Protein AF-A0A832CHY5-F1 (afdb_monomer_lite)

Secondary structure (DSSP, 8-state):
-EEEETTEEEEPPTTS-HHHHHHHTT-----SS--TT---

Sequence (40 aa):
MAIKINGKDVQVNGEKTILQLARENGIYIPTLCYLEKVLP

Structure (mmCIF, N/CA/C/O backbone):
data_AF-A0A832CHY5-F1
#
_entry.id   AF-A0A832CHY5-F1
#
loop_
_atom_site.group_PDB
_atom_sit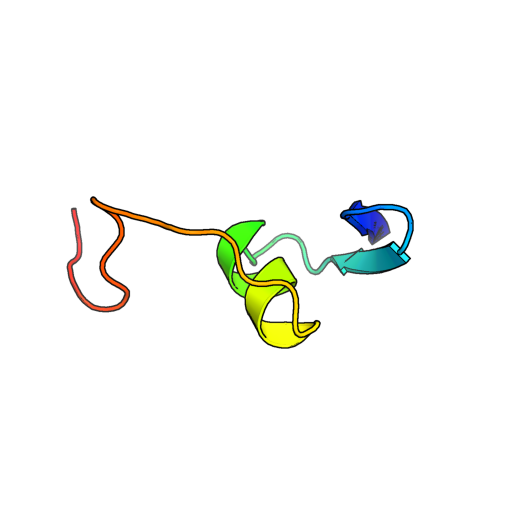e.id
_atom_site.type_symbol
_atom_site.label_atom_id
_atom_site.label_alt_id
_atom_site.label_comp_id
_atom_site.label_asym_id
_atom_site.label_entity_id
_atom_site.label_seq_id
_atom_site.pdbx_PDB_ins_code
_atom_site.Cartn_x
_atom_site.Cartn_y
_atom_site.Cartn_z
_atom_site.occupancy
_atom_site.B_iso_or_equiv
_atom_site.auth_seq_id
_atom_site.auth_comp_id
_atom_site.auth_asym_id
_atom_site.auth_atom_id
_atom_site.pdbx_PDB_model_num
ATOM 1 N N . MET A 1 1 ? -5.896 -0.754 16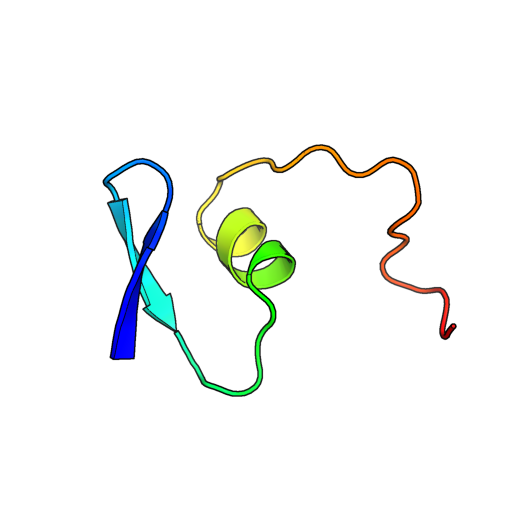.801 1.00 74.75 1 MET A N 1
ATOM 2 C CA . MET A 1 1 ? -6.915 0.313 16.639 1.00 74.75 1 MET A CA 1
ATOM 3 C C . MET A 1 1 ? -7.702 -0.022 15.385 1.00 74.75 1 MET A C 1
ATOM 5 O O . MET A 1 1 ? -7.062 -0.351 14.401 1.00 74.75 1 MET A O 1
ATOM 9 N N . ALA A 1 2 ? -9.036 -0.022 15.405 1.00 81.50 2 ALA A N 1
ATOM 10 C CA . ALA A 1 2 ? -9.828 -0.383 14.224 1.00 81.50 2 ALA A CA 1
ATOM 11 C C . ALA A 1 2 ? -10.301 0.872 13.478 1.00 81.50 2 ALA A C 1
ATOM 13 O O . ALA A 1 2 ? -10.760 1.820 14.115 1.00 81.50 2 ALA A O 1
ATOM 14 N N . ILE A 1 3 ? -10.194 0.874 12.149 1.00 87.81 3 ILE A N 1
ATOM 15 C CA . ILE A 1 3 ? -10.760 1.910 11.273 1.00 87.81 3 ILE A CA 1
ATOM 16 C C . ILE A 1 3 ? -11.754 1.277 10.308 1.00 87.81 3 ILE A C 1
ATOM 18 O O . ILE A 1 3 ? -11.637 0.102 9.969 1.00 87.81 3 ILE A O 1
ATOM 22 N N . LYS A 1 4 ? -12.721 2.058 9.830 1.00 89.62 4 LYS A N 1
ATOM 23 C CA . LYS A 1 4 ? -13.695 1.582 8.848 1.00 89.62 4 LYS A CA 1
ATOM 24 C C . LYS A 1 4 ? -13.229 1.904 7.429 1.00 89.62 4 LYS A C 1
ATOM 26 O O . LYS A 1 4 ? -13.060 3.074 7.099 1.00 89.62 4 LYS A O 1
ATOM 31 N N . ILE A 1 5 ? -13.076 0.884 6.583 1.00 88.00 5 ILE A N 1
ATOM 32 C CA . ILE A 1 5 ? -12.824 1.024 5.138 1.00 88.00 5 ILE A CA 1
ATOM 33 C C . ILE A 1 5 ? -13.997 0.372 4.398 1.00 88.00 5 ILE A C 1
ATOM 35 O O . ILE A 1 5 ? -14.267 -0.811 4.589 1.00 88.00 5 ILE A O 1
ATOM 39 N N . ASN A 1 6 ? -14.731 1.134 3.578 1.00 84.31 6 ASN A N 1
ATOM 40 C CA . ASN A 1 6 ? -15.947 0.667 2.886 1.00 84.31 6 ASN A CA 1
ATOM 41 C C . ASN A 1 6 ? -16.981 0.007 3.825 1.00 84.31 6 ASN A C 1
ATOM 43 O O . ASN A 1 6 ? -17.592 -1.004 3.488 1.00 84.31 6 ASN A O 1
ATOM 47 N N . GLY A 1 7 ? -17.136 0.546 5.039 1.00 85.94 7 GLY A N 1
ATOM 48 C CA . GLY A 1 7 ? -18.045 0.013 6.061 1.00 85.94 7 GLY A CA 1
ATOM 49 C C . GLY A 1 7 ? -17.553 -1.250 6.781 1.00 85.94 7 GLY A C 1
ATOM 50 O O . GLY A 1 7 ? -18.187 -1.660 7.750 1.00 85.94 7 GLY A O 1
ATOM 51 N N . LYS A 1 8 ? -16.420 -1.835 6.370 1.00 85.44 8 LYS A N 1
ATOM 52 C CA . LYS A 1 8 ? -15.774 -2.955 7.067 1.00 85.44 8 LYS A CA 1
ATOM 53 C C . LYS A 1 8 ? -14.827 -2.435 8.139 1.00 85.44 8 LYS A C 1
ATOM 55 O O . LYS A 1 8 ? -14.033 -1.536 7.868 1.00 85.44 8 LYS A O 1
ATOM 60 N N . ASP A 1 9 ? -14.890 -3.010 9.334 1.00 89.81 9 ASP A N 1
ATOM 61 C CA . ASP A 1 9 ? -13.933 -2.733 10.404 1.00 89.81 9 ASP A CA 1
ATOM 62 C C . ASP A 1 9 ? -12.609 -3.450 10.123 1.00 89.81 9 ASP A C 1
ATOM 64 O O . ASP A 1 9 ? -12.563 -4.670 9.974 1.00 89.81 9 ASP A O 1
ATOM 68 N N . VAL A 1 10 ? -11.529 -2.677 10.041 1.00 87.31 10 VAL A N 1
ATOM 69 C CA . VAL A 1 10 ? -10.193 -3.150 9.693 1.00 87.31 10 VAL A CA 1
ATOM 70 C C . VAL 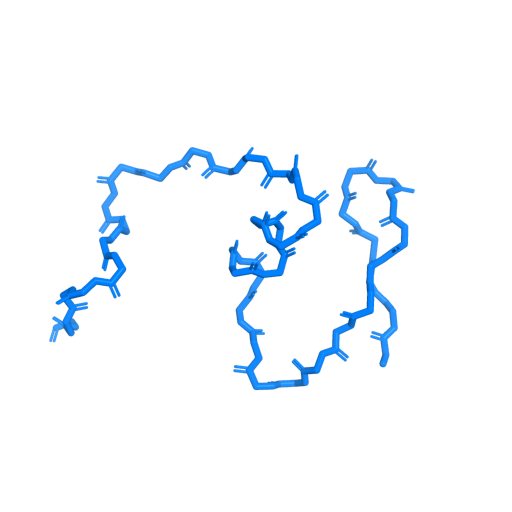A 1 10 ? -9.206 -2.785 10.797 1.00 87.31 10 VAL A C 1
ATOM 72 O O . VAL A 1 10 ? -9.144 -1.640 11.244 1.00 87.31 10 VAL A O 1
ATOM 75 N N . GLN A 1 11 ? -8.418 -3.764 11.245 1.00 87.62 11 GLN A N 1
ATOM 76 C CA . GLN A 1 11 ? -7.421 -3.568 12.297 1.00 87.62 11 GLN A CA 1
ATOM 77 C C . GLN A 1 11 ? -6.167 -2.883 11.755 1.00 87.62 11 GLN A C 1
ATOM 79 O O . GLN A 1 11 ? -5.498 -3.404 10.871 1.00 87.62 11 GLN A O 1
ATOM 84 N N . VAL A 1 12 ? -5.824 -1.735 12.330 1.00 84.56 12 VAL A N 1
ATOM 85 C CA . VAL A 1 12 ? -4.648 -0.942 11.971 1.00 84.56 12 VAL A CA 1
ATOM 86 C C . VAL A 1 12 ? -3.521 -1.198 12.960 1.00 84.56 12 VAL A C 1
ATOM 88 O O . VAL A 1 12 ? -3.713 -1.081 14.178 1.00 84.56 12 VAL A O 1
ATOM 91 N N . ASN A 1 13 ? -2.339 -1.474 12.411 1.00 80.38 13 ASN A N 1
ATOM 92 C CA . ASN A 1 13 ? -1.064 -1.243 13.077 1.00 80.38 13 ASN A CA 1
ATOM 93 C C . ASN A 1 13 ? -0.521 0.110 12.583 1.00 80.38 13 ASN A C 1
ATOM 95 O O . ASN A 1 13 ? -0.518 0.343 11.375 1.00 80.38 13 ASN A O 1
ATOM 99 N N . GLY A 1 14 ? -0.114 1.003 13.489 1.00 79.69 14 GLY A N 1
ATOM 100 C CA . GLY A 1 14 ? 0.216 2.410 13.193 1.00 79.69 14 GLY A CA 1
ATOM 101 C C . GLY A 1 14 ? 1.369 2.630 12.205 1.00 79.69 14 GLY A C 1
ATOM 102 O O . GLY A 1 14 ? 1.598 3.753 11.776 1.00 79.69 14 GLY A O 1
ATOM 103 N N . GLU A 1 15 ? 2.071 1.567 11.823 1.00 83.44 15 GLU A N 1
ATOM 104 C CA . GLU A 1 15 ? 3.173 1.571 10.858 1.00 83.44 15 GLU A CA 1
ATOM 105 C C . GLU A 1 15 ? 2.711 1.351 9.405 1.00 83.44 15 GLU A C 1
ATOM 107 O O . GLU A 1 15 ? 3.485 1.557 8.472 1.00 83.44 15 GLU A O 1
ATOM 112 N N . LYS A 1 16 ? 1.460 0.914 9.188 1.00 84.56 16 LYS A N 1
ATOM 113 C CA . LYS A 1 16 ? 0.933 0.591 7.853 1.00 84.56 16 LYS A CA 1
ATOM 114 C C . LYS A 1 16 ? 0.133 1.745 7.260 1.00 84.56 16 LYS A C 1
ATOM 116 O O . LYS A 1 16 ? -0.654 2.405 7.935 1.00 84.56 16 LYS A O 1
ATOM 121 N N . THR A 1 17 ? 0.270 1.931 5.951 1.00 89.31 17 THR A N 1
ATOM 122 C CA . THR A 1 17 ? -0.548 2.888 5.193 1.00 89.31 17 THR A CA 1
ATOM 123 C C . THR A 1 17 ? -1.953 2.340 4.934 1.00 89.31 17 THR A C 1
ATOM 125 O O . THR A 1 17 ? -2.174 1.128 4.884 1.00 89.31 17 THR A O 1
ATOM 128 N N . ILE A 1 18 ? -2.907 3.240 4.679 1.00 88.31 18 ILE A N 1
ATOM 129 C CA . ILE A 1 18 ? -4.290 2.877 4.321 1.00 88.31 18 ILE A CA 1
ATOM 130 C C . ILE A 1 18 ? -4.319 1.976 3.077 1.00 88.31 18 ILE A C 1
ATOM 132 O O . ILE A 1 18 ? -5.111 1.041 3.010 1.00 88.31 18 ILE A O 1
ATOM 136 N N . LEU A 1 19 ? -3.432 2.221 2.109 1.00 88.50 19 LEU A N 1
ATOM 137 C CA . LEU A 1 19 ? -3.365 1.450 0.871 1.00 88.50 19 LEU A CA 1
ATOM 138 C C . LEU A 1 19 ? -2.911 0.004 1.102 1.00 88.50 19 LEU A C 1
ATOM 140 O O . LEU A 1 19 ? -3.515 -0.920 0.560 1.00 88.50 19 LEU A O 1
ATOM 144 N N . GLN A 1 20 ? -1.877 -0.194 1.921 1.00 87.88 20 GLN A N 1
ATOM 145 C CA . GLN A 1 20 ? -1.411 -1.532 2.299 1.00 87.88 20 GLN A CA 1
ATOM 146 C C . GLN A 1 20 ? -2.505 -2.280 3.056 1.00 87.88 20 GLN A C 1
ATOM 148 O O . GLN A 1 20 ? -2.821 -3.423 2.738 1.00 87.88 20 GLN A O 1
ATOM 153 N N . LEU A 1 21 ? -3.140 -1.595 4.004 1.00 89.81 21 LEU A N 1
ATOM 154 C CA . LEU A 1 21 ? -4.186 -2.181 4.819 1.00 89.81 21 LEU A CA 1
ATOM 155 C C . LEU A 1 21 ? -5.421 -2.578 3.995 1.00 89.81 21 LEU A C 1
ATOM 157 O O . LEU A 1 21 ? -5.988 -3.652 4.199 1.00 89.81 21 LEU A O 1
ATOM 161 N N . ALA A 1 22 ? -5.821 -1.740 3.039 1.00 89.25 22 ALA A N 1
ATOM 162 C CA . ALA A 1 22 ? -6.907 -2.040 2.116 1.00 89.25 22 ALA A CA 1
ATOM 163 C C . ALA A 1 22 ? -6.595 -3.296 1.286 1.00 89.25 22 ALA A C 1
ATOM 165 O O . ALA A 1 22 ? -7.419 -4.209 1.240 1.00 89.25 22 ALA A O 1
ATOM 166 N N . ARG A 1 23 ? -5.382 -3.399 0.725 1.00 87.88 23 ARG A N 1
ATOM 167 C CA . ARG A 1 23 ? -4.943 -4.569 -0.058 1.00 87.88 23 ARG A CA 1
ATOM 168 C C . ARG A 1 23 ? -4.944 -5.859 0.762 1.00 87.88 23 ARG A C 1
ATOM 170 O O . ARG A 1 23 ? -5.481 -6.859 0.296 1.00 87.88 23 ARG A O 1
ATOM 177 N N . GLU A 1 24 ? -4.424 -5.825 1.990 1.00 87.19 24 GLU A N 1
ATOM 178 C CA . GLU A 1 24 ? -4.433 -6.976 2.913 1.00 87.19 24 GLU A CA 1
ATOM 179 C C . GLU A 1 24 ? -5.852 -7.466 3.237 1.00 87.19 24 GLU A C 1
ATOM 181 O O . GLU A 1 24 ? -6.065 -8.653 3.467 1.00 87.19 24 GLU A O 1
ATOM 186 N N . ASN A 1 25 ? -6.836 -6.565 3.213 1.00 87.69 25 ASN A N 1
ATOM 187 C CA . ASN A 1 25 ? -8.237 -6.868 3.505 1.00 87.69 25 ASN A CA 1
ATOM 188 C C . ASN A 1 25 ? -9.088 -7.074 2.237 1.00 87.69 25 ASN A C 1
ATOM 190 O O . ASN A 1 25 ? -10.321 -7.047 2.300 1.00 87.69 25 ASN A O 1
ATOM 194 N N . GLY A 1 26 ? -8.446 -7.273 1.078 1.00 86.88 26 GLY A N 1
ATOM 195 C CA . GLY A 1 26 ? -9.118 -7.533 -0.199 1.00 86.88 26 GLY A CA 1
ATOM 196 C C . GLY A 1 26 ? -9.874 -6.328 -0.768 1.00 86.88 26 GLY A C 1
ATOM 197 O O . GLY A 1 26 ? -10.775 -6.493 -1.589 1.00 86.88 26 GLY A O 1
ATOM 198 N N . ILE A 1 27 ? -9.545 -5.115 -0.321 1.00 88.62 27 ILE A N 1
ATOM 199 C CA . ILE A 1 27 ? -10.109 -3.857 -0.808 1.00 88.62 27 ILE A CA 1
ATOM 200 C C . ILE A 1 27 ? -9.136 -3.264 -1.825 1.00 88.62 27 ILE A C 1
ATOM 202 O O . ILE A 1 27 ? -8.046 -2.799 -1.488 1.00 88.62 27 ILE A O 1
ATOM 206 N N . TYR A 1 28 ? -9.544 -3.267 -3.090 1.00 88.56 28 TYR A N 1
ATOM 207 C CA . TYR A 1 28 ? -8.760 -2.671 -4.160 1.00 88.56 28 TYR A CA 1
ATOM 208 C C . TYR A 1 28 ? -8.972 -1.154 -4.203 1.00 88.56 28 TYR A C 1
ATOM 210 O O . TYR A 1 28 ? -10.083 -0.680 -4.440 1.00 88.56 28 TYR A O 1
ATOM 218 N N . ILE A 1 29 ? -7.895 -0.398 -3.987 1.00 88.88 29 ILE A N 1
ATOM 219 C CA . ILE A 1 29 ? -7.848 1.048 -4.215 1.00 88.88 29 ILE A CA 1
ATOM 220 C C . ILE A 1 29 ? -7.015 1.268 -5.482 1.00 88.88 29 ILE A C 1
ATOM 222 O O . ILE A 1 29 ? -5.823 0.936 -5.473 1.00 88.88 29 ILE A O 1
ATOM 226 N N . PRO A 1 30 ? -7.609 1.786 -6.571 1.00 88.12 30 PRO A N 1
ATOM 227 C CA . PRO A 1 30 ? -6.878 2.035 -7.801 1.00 88.12 30 PRO A CA 1
ATOM 228 C C . PRO A 1 30 ? -5.842 3.132 -7.568 1.00 88.12 30 PRO A C 1
ATOM 230 O O . PRO A 1 30 ? -6.141 4.188 -7.010 1.00 88.12 30 PRO A O 1
ATOM 233 N N . THR A 1 31 ? -4.617 2.889 -8.016 1.00 88.25 31 THR A N 1
ATOM 234 C CA . THR A 1 31 ? -3.526 3.854 -7.902 1.00 88.25 31 THR A CA 1
ATOM 235 C C . THR A 1 31 ? -2.805 3.990 -9.228 1.00 88.25 31 THR A C 1
ATOM 237 O O . THR A 1 31 ? -2.313 2.997 -9.754 1.00 88.25 31 THR A O 1
ATOM 240 N N . LEU A 1 32 ? -2.716 5.217 -9.744 1.00 85.62 32 LEU A N 1
ATOM 241 C CA . LEU A 1 32 ? -2.008 5.510 -10.992 1.00 85.62 32 LEU A CA 1
ATOM 242 C C . LEU A 1 32 ? -0.512 5.775 -10.755 1.00 85.62 32 LEU A C 1
ATOM 244 O O . LEU A 1 32 ? 0.324 5.291 -11.505 1.00 85.62 32 LEU A O 1
ATOM 248 N N . CYS A 1 33 ? -0.186 6.516 -9.689 1.00 83.94 33 CYS A N 1
ATOM 249 C CA . CYS A 1 33 ? 1.177 6.990 -9.410 1.00 83.94 33 CYS A CA 1
ATOM 250 C C . CYS A 1 33 ? 1.870 6.258 -8.250 1.00 83.94 33 CYS A C 1
ATOM 252 O O . CYS A 1 33 ? 3.034 6.521 -7.974 1.00 83.94 33 CYS A O 1
ATOM 254 N N . TYR A 1 34 ? 1.163 5.375 -7.539 1.00 83.75 34 TYR A N 1
ATOM 255 C CA . TYR A 1 34 ? 1.760 4.590 -6.459 1.00 83.75 34 TYR A CA 1
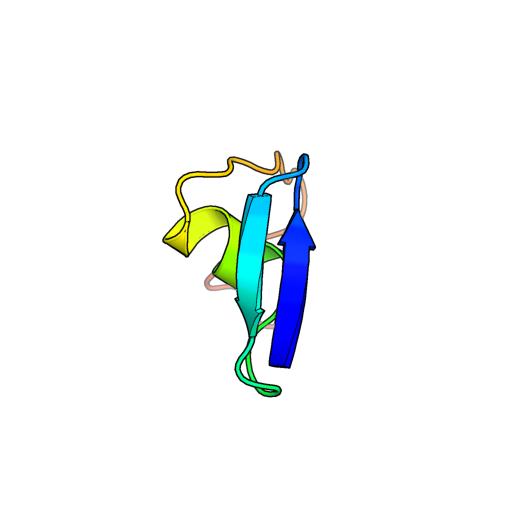ATOM 256 C C . TYR A 1 34 ? 2.328 3.289 -7.017 1.00 83.75 34 TYR A C 1
ATOM 258 O O . TYR A 1 34 ? 1.588 2.463 -7.555 1.00 83.75 34 TYR A O 1
ATOM 266 N N . LEU A 1 35 ? 3.631 3.096 -6.839 1.00 80.50 35 LEU A N 1
ATOM 267 C CA . LEU A 1 35 ? 4.348 1.895 -7.235 1.00 80.50 35 LEU A CA 1
ATOM 268 C C . LEU A 1 35 ? 5.095 1.350 -6.005 1.00 80.50 35 LEU A C 1
ATOM 270 O O . LEU A 1 35 ? 5.895 2.042 -5.392 1.00 80.50 35 LEU A O 1
ATOM 274 N N . GLU A 1 36 ? 4.817 0.102 -5.617 1.00 73.19 36 GLU A N 1
ATOM 275 C CA . GLU A 1 36 ? 5.224 -0.491 -4.320 1.00 73.19 36 GLU A CA 1
ATOM 276 C C . GLU A 1 36 ? 6.737 -0.609 -4.088 1.00 73.19 36 GLU A C 1
ATOM 278 O O . GLU A 1 36 ? 7.169 -0.936 -2.986 1.00 73.19 36 GLU A O 1
ATOM 283 N N . LYS A 1 37 ? 7.545 -0.395 -5.128 1.00 72.38 37 LYS A N 1
ATOM 284 C CA . LYS A 1 37 ? 8.999 -0.601 -5.114 1.00 72.38 37 LYS A CA 1
ATOM 285 C C . LYS A 1 37 ? 9.786 0.596 -5.635 1.00 72.38 37 LYS A C 1
ATOM 287 O O . LYS A 1 37 ? 10.986 0.467 -5.859 1.00 72.38 37 LYS A O 1
ATOM 292 N N . VAL A 1 38 ? 9.129 1.737 -5.836 1.00 68.00 38 VAL A N 1
ATOM 293 C CA . VAL A 1 38 ? 9.849 2.998 -6.021 1.00 68.00 38 VAL A CA 1
ATOM 294 C C . VAL A 1 38 ? 9.876 3.708 -4.684 1.00 68.00 38 VAL A C 1
ATOM 296 O O . VAL A 1 38 ? 8.841 3.947 -4.065 1.00 68.00 38 VAL A O 1
ATOM 299 N N . LEU A 1 39 ? 11.085 3.980 -4.207 1.00 60.62 39 LEU A N 1
ATOM 300 C CA . LEU A 1 39 ? 11.262 5.031 -3.221 1.00 60.62 39 LEU A CA 1
ATOM 301 C C . LEU A 1 39 ? 10.985 6.363 -3.945 1.00 60.62 39 LEU A C 1
ATOM 303 O O . LEU A 1 39 ? 11.300 6.447 -5.137 1.00 60.62 39 LEU A O 1
ATOM 307 N N . PRO A 1 40 ? 10.336 7.334 -3.282 1.00 56.44 40 PRO A N 1
ATOM 308 C CA . PRO A 1 40 ? 10.083 8.649 -3.864 1.00 56.44 40 PRO 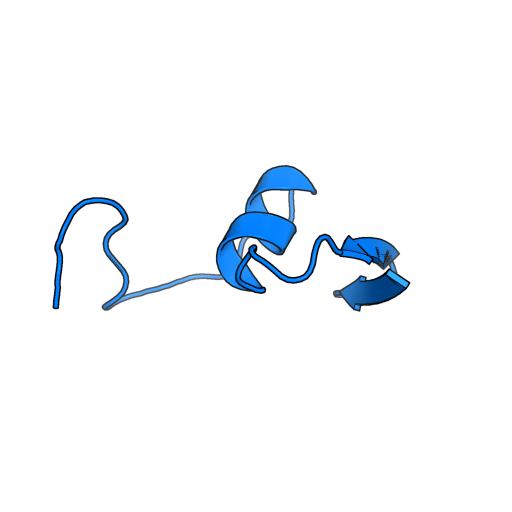A CA 1
ATOM 309 C C . PRO A 1 40 ? 11.364 9.325 -4.362 1.00 56.44 40 PRO A C 1
ATOM 311 O O . PRO A 1 40 ? 12.433 9.102 -3.746 1.00 56.44 40 PRO A O 1
#

pLDDT: mean 83.61, std 7.69, range [56.44, 89.8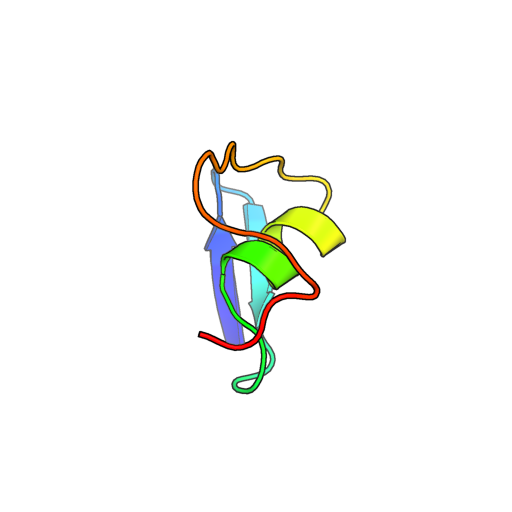1]

Foldseek 3Di:
DWDADPNDTFDDDPVDDPCVRCVVVVHDDDDDPDDPPDDD

Radius of gyration: 11.05 Å; chains: 1; bounding box: 29×16×28 Å